Protein AF-A0A975BQU8-F1 (afdb_monomer_lite)

pLDDT: mean 86.15, std 19.25, range [33.94, 98.69]

Sequence (154 aa):
MPKKINKSVTLLGVLLSLIIIDLILIPKTQAQIGINPWQTEEQLLKRSRDSFRRLQKAVRRDGFNSAICALNIWRSNSIDAGVFDQVKYDDFKKHIYKKSVAEILAWFKVCIREKWAKDADFWMRVYSVRSNTINAFDQALYDKMKASIQGIKK

Foldseek 3Di:
DDDPDDVVVVVVVVVVVVVVVVVVPPPPPPPPLPPPPPDDLVNLVVQLVVLVVLLVVCLPPHALVSNVVSLVSNQVSCVSNVNHDPVVSLVSLLSSLVVNLVVLVVVLVVCLVVLVLVVNVVSLVVNQVSCVVNVNDDPVVSVVSVVSSVVSVD

Secondary structure (DSSP, 8-state):
------HHHHHHHHHHHHHHHHHH-S----------TT--HHHHHHHHHHHHHHHHHHHHHS-HHHHHHHHHHHHHHHHHTT---HHHHHHHHHHHHHHHHHHHHHHHHHHHHTT-HHHHHHHHHHHHHHHHTTT---HHHHHHHHHHHHHH--

Organism: NCBI:txid45655

Radius of gyration: 27.13 Å; chains: 1; bounding box: 53×43×88 Å

Structure (mmCIF, N/CA/C/O backbone):
data_AF-A0A975BQU8-F1
#
_entry.id   AF-A0A975BQU8-F1
#
loop_
_atom_site.group_PDB
_atom_site.id
_atom_site.type_symbol
_atom_site.label_atom_id
_atom_site.label_alt_id
_atom_site.label_comp_id
_atom_site.label_asym_id
_atom_site.label_entity_id
_atom_site.label_seq_id
_atom_site.pdbx_PDB_ins_code
_atom_site.Cartn_x
_atom_site.Cartn_y
_atom_site.Cartn_z
_atom_site.occupancy
_atom_site.B_iso_or_equiv
_atom_site.auth_seq_id
_atom_site.auth_comp_id
_atom_site.auth_asym_id
_atom_site.auth_atom_id
_atom_site.pdbx_PDB_model_num
ATOM 1 N N . MET A 1 1 ? -31.945 -29.215 -59.671 1.00 33.94 1 MET A N 1
ATOM 2 C CA . MET A 1 1 ? -31.901 -27.870 -60.292 1.00 33.94 1 MET A CA 1
ATOM 3 C C . MET A 1 1 ? -31.395 -26.855 -59.266 1.00 33.94 1 MET A C 1
ATOM 5 O O . MET A 1 1 ? -31.772 -26.976 -58.106 1.00 33.94 1 MET A O 1
ATOM 9 N N . PRO A 1 2 ? -30.476 -25.950 -59.646 1.00 44.25 2 PRO A N 1
ATOM 10 C CA . PRO A 1 2 ? -29.557 -25.275 -58.725 1.00 44.25 2 PRO A CA 1
ATOM 11 C C . PRO A 1 2 ? -30.196 -24.136 -57.915 1.00 44.25 2 PRO A C 1
ATOM 13 O O . PRO A 1 2 ? -31.007 -23.357 -58.414 1.00 44.25 2 PRO A O 1
ATOM 16 N N . LYS A 1 3 ? -29.781 -24.043 -56.646 1.00 48.84 3 LYS A N 1
ATOM 17 C CA . LYS A 1 3 ? -30.185 -23.033 -55.659 1.00 48.84 3 LYS A CA 1
ATOM 18 C C . LYS A 1 3 ? -29.679 -21.656 -56.117 1.00 48.84 3 LYS A C 1
ATOM 20 O O . LYS A 1 3 ? -28.472 -21.445 -56.209 1.00 48.84 3 LYS A O 1
ATOM 25 N N . LYS A 1 4 ? -30.591 -20.726 -56.420 1.00 49.53 4 LYS A N 1
ATOM 26 C CA . LYS A 1 4 ? -30.275 -19.325 -56.758 1.00 49.53 4 LYS A CA 1
ATOM 27 C C . LYS A 1 4 ? -29.677 -18.647 -55.521 1.00 49.53 4 LYS A C 1
ATOM 29 O O . LYS A 1 4 ? -30.403 -18.228 -54.624 1.00 49.53 4 LYS A O 1
ATOM 34 N N . ILE A 1 5 ? -28.350 -18.588 -55.444 1.00 56.94 5 ILE A N 1
ATOM 35 C CA . ILE A 1 5 ? -27.650 -17.853 -54.387 1.00 56.94 5 ILE A CA 1
ATOM 36 C C . ILE A 1 5 ? -27.821 -16.359 -54.675 1.00 56.94 5 ILE A C 1
ATOM 38 O O . ILE A 1 5 ? -27.506 -15.871 -55.762 1.00 56.94 5 ILE A O 1
ATOM 42 N N . ASN A 1 6 ? -28.400 -15.653 -53.708 1.00 54.81 6 ASN A N 1
ATOM 43 C CA . ASN A 1 6 ? -28.803 -14.261 -53.832 1.00 54.81 6 ASN A CA 1
ATOM 44 C C . ASN A 1 6 ? -27.553 -13.365 -53.794 1.00 54.81 6 ASN A C 1
ATOM 46 O O . ASN A 1 6 ? -26.916 -13.238 -52.748 1.00 54.81 6 ASN A O 1
ATOM 50 N N . LYS A 1 7 ? -27.194 -12.757 -54.934 1.00 55.41 7 LYS A N 1
ATOM 51 C CA . LYS A 1 7 ? -25.953 -11.973 -55.119 1.00 55.41 7 LYS A CA 1
ATOM 52 C C . LYS A 1 7 ? -25.780 -10.846 -54.085 1.00 55.41 7 LYS A C 1
ATOM 54 O O . LYS A 1 7 ? -24.654 -10.491 -53.743 1.00 55.41 7 LYS A O 1
ATOM 59 N N . SER A 1 8 ? -26.885 -10.334 -53.545 1.00 54.47 8 SER A N 1
ATOM 60 C CA . SER A 1 8 ? -26.917 -9.287 -52.517 1.00 54.47 8 SER A CA 1
ATOM 61 C C . SER A 1 8 ? -26.383 -9.756 -51.156 1.00 54.47 8 SER A C 1
ATOM 63 O O . SER A 1 8 ? -25.752 -8.979 -50.449 1.00 54.47 8 SER A O 1
ATOM 65 N N . VAL A 1 9 ? -26.578 -11.034 -50.802 1.00 56.72 9 VAL A N 1
ATOM 66 C CA . VAL A 1 9 ? -26.115 -11.613 -49.523 1.00 56.72 9 VAL A CA 1
ATOM 67 C C . VAL A 1 9 ? -24.607 -11.871 -49.559 1.00 56.72 9 VAL A C 1
ATOM 69 O O . VAL A 1 9 ? -23.912 -11.638 -48.574 1.00 56.72 9 VAL A O 1
ATOM 72 N N . THR A 1 10 ? -24.077 -12.272 -50.717 1.00 56.59 10 THR A N 1
ATOM 73 C CA . THR A 1 10 ? -22.629 -12.406 -50.928 1.00 56.59 10 THR A CA 1
ATOM 74 C C . THR A 1 10 ? -21.915 -11.055 -50.934 1.00 56.59 10 THR A C 1
ATOM 76 O O . THR A 1 10 ? -20.822 -10.960 -50.387 1.00 56.59 10 THR A O 1
ATOM 79 N N . LEU A 1 11 ? -22.531 -9.995 -51.478 1.00 56.41 11 LEU A N 1
ATOM 80 C CA . LEU A 1 11 ? -21.920 -8.660 -51.483 1.00 56.41 11 LEU A CA 1
ATOM 81 C C . LEU A 1 11 ? -21.823 -8.066 -50.068 1.00 56.41 11 LEU A C 1
ATOM 83 O O . LEU A 1 11 ? -20.791 -7.505 -49.711 1.00 56.41 11 LEU A O 1
ATOM 87 N N . LEU A 1 12 ? -22.871 -8.232 -49.249 1.00 55.66 12 LEU A N 1
ATOM 88 C CA . LEU A 1 12 ? -22.899 -7.721 -47.874 1.00 55.66 12 LEU A CA 1
ATOM 89 C C . LEU A 1 12 ? -21.888 -8.443 -46.967 1.00 55.66 12 LEU A C 1
ATOM 91 O O . LEU A 1 12 ? -21.237 -7.808 -46.142 1.00 55.66 12 LEU A O 1
ATOM 95 N N . GLY A 1 13 ? -21.725 -9.760 -47.150 1.00 56.44 13 GLY A N 1
ATOM 96 C CA . GLY A 1 13 ? -20.746 -10.564 -46.412 1.00 56.44 13 GLY A CA 1
ATOM 97 C C . GLY A 1 13 ? -19.295 -10.198 -46.739 1.00 56.44 13 GLY A C 1
ATOM 98 O O . GLY A 1 13 ? -18.465 -10.123 -45.835 1.00 56.44 13 GLY A O 1
ATOM 99 N N . VAL A 1 14 ? -18.996 -9.896 -48.008 1.00 59.88 14 VAL A N 1
ATOM 100 C CA . VAL A 1 14 ? -17.662 -9.429 -48.424 1.00 59.88 14 VAL A CA 1
ATOM 101 C C . VAL A 1 14 ? -17.379 -8.029 -47.872 1.00 59.88 14 VAL A C 1
ATOM 103 O O . VAL A 1 14 ? -16.294 -7.802 -47.336 1.00 59.88 14 VAL A O 1
ATOM 106 N N . LEU A 1 15 ? -18.361 -7.119 -47.902 1.00 57.88 15 LEU A N 1
ATOM 107 C CA . LEU A 1 15 ? -18.201 -5.768 -47.351 1.00 57.88 15 LEU A CA 1
ATOM 108 C C . LEU A 1 15 ? -17.938 -5.788 -45.834 1.00 57.88 15 LEU A C 1
ATOM 110 O O . LEU A 1 15 ? -17.056 -5.081 -45.357 1.00 57.88 15 LEU A O 1
ATOM 114 N N . LEU A 1 16 ? -18.647 -6.641 -45.080 1.00 57.56 16 LEU A N 1
ATOM 115 C CA . LEU A 1 16 ? -18.408 -6.812 -43.641 1.00 57.56 16 LEU A CA 1
ATOM 116 C C . LEU A 1 16 ? -17.027 -7.415 -43.345 1.00 57.56 16 LEU A C 1
ATOM 118 O O . LEU A 1 16 ? -16.387 -7.024 -42.373 1.00 57.56 16 LEU A O 1
ATOM 122 N N . SER A 1 17 ? -16.553 -8.346 -44.180 1.00 55.91 17 SER A N 1
ATOM 123 C CA . SER A 1 17 ? -15.236 -8.969 -43.999 1.00 55.91 17 SER A CA 1
ATOM 124 C C . SER A 1 17 ? -14.072 -8.000 -44.237 1.00 55.91 17 SER A C 1
ATOM 126 O O . SER A 1 17 ? -13.068 -8.080 -43.535 1.00 55.91 17 SER A O 1
ATOM 128 N N . LEU A 1 18 ? -14.226 -7.038 -45.154 1.00 54.66 18 LEU A N 1
ATOM 129 C CA . LEU A 1 18 ? -13.205 -6.023 -45.435 1.00 54.66 18 LEU A CA 1
ATOM 130 C C . LEU A 1 18 ? -13.076 -5.007 -44.289 1.00 54.66 18 LEU A C 1
ATOM 132 O O . LEU A 1 18 ? -11.964 -4.671 -43.896 1.00 54.66 18 LEU A O 1
ATOM 136 N N . ILE A 1 19 ? -14.192 -4.614 -43.664 1.00 56.88 19 ILE A N 1
ATOM 137 C CA . ILE A 1 19 ? -14.190 -3.689 -42.514 1.00 56.88 19 ILE A CA 1
ATOM 138 C C . ILE A 1 19 ? -13.493 -4.307 -41.285 1.00 56.88 19 ILE A C 1
ATOM 140 O O . ILE A 1 19 ? -12.843 -3.601 -40.514 1.00 56.88 19 ILE A O 1
ATOM 144 N N . ILE A 1 20 ? -13.591 -5.628 -41.09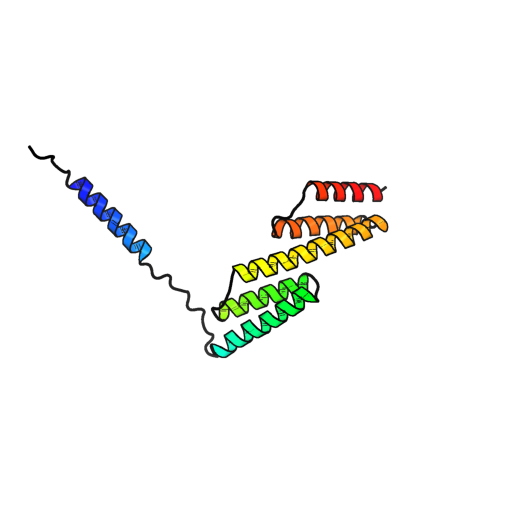3 1.00 55.22 20 ILE A N 1
ATOM 145 C CA . ILE A 1 20 ? -12.928 -6.321 -39.973 1.00 55.22 20 ILE A CA 1
ATOM 146 C C . ILE A 1 20 ? -11.406 -6.383 -40.180 1.00 55.22 20 ILE A C 1
ATOM 148 O O . ILE A 1 20 ? -10.655 -6.291 -39.209 1.00 55.22 20 ILE A O 1
ATOM 152 N N . ILE A 1 21 ? -10.940 -6.505 -41.426 1.00 52.97 21 ILE A N 1
ATOM 153 C CA . ILE A 1 21 ? -9.508 -6.575 -41.748 1.00 52.97 21 ILE A CA 1
ATOM 154 C C . ILE A 1 21 ? -8.826 -5.222 -41.491 1.00 52.97 21 ILE A C 1
ATOM 156 O O . ILE A 1 21 ? -7.750 -5.194 -40.890 1.00 52.97 21 ILE A O 1
ATOM 160 N N . ASP A 1 22 ? -9.485 -4.108 -41.823 1.00 48.88 22 ASP A N 1
ATOM 161 C CA . ASP A 1 22 ? -8.948 -2.762 -41.573 1.00 48.88 22 ASP A CA 1
ATOM 162 C C . ASP A 1 22 ? -8.820 -2.435 -40.075 1.00 48.88 22 ASP A C 1
ATOM 164 O O . ASP A 1 22 ? -7.899 -1.725 -39.675 1.00 48.88 22 ASP A O 1
ATOM 168 N N . LEU A 1 23 ? -9.675 -3.003 -39.213 1.00 52.84 23 LEU A N 1
ATOM 169 C CA . LEU A 1 23 ? -9.585 -2.795 -37.760 1.00 52.84 23 LEU A CA 1
ATOM 170 C C . LEU A 1 23 ? -8.401 -3.541 -37.113 1.00 52.84 23 LEU A C 1
ATOM 172 O O . LEU A 1 23 ? -7.919 -3.134 -36.056 1.00 52.84 23 LEU A O 1
ATOM 176 N N . ILE A 1 24 ? -7.937 -4.633 -37.730 1.00 55.16 24 ILE A N 1
ATOM 177 C CA . ILE A 1 24 ? -6.828 -5.467 -37.230 1.00 55.16 24 ILE A CA 1
ATOM 178 C C . ILE A 1 24 ? -5.473 -4.931 -37.721 1.00 55.16 24 ILE A C 1
ATOM 180 O O . ILE A 1 24 ? -4.452 -5.131 -37.063 1.00 55.16 24 ILE A O 1
ATOM 184 N N . LEU A 1 25 ? -5.468 -4.218 -38.851 1.00 49.09 25 LEU A N 1
ATOM 185 C CA . LEU A 1 25 ? -4.274 -3.664 -39.492 1.00 49.09 25 LEU A CA 1
ATOM 186 C C . LEU A 1 25 ? -3.974 -2.211 -39.128 1.00 49.09 25 LEU A C 1
ATOM 188 O O . LEU A 1 25 ? -2.983 -1.689 -39.633 1.00 49.09 25 LEU A O 1
ATOM 192 N N . ILE A 1 26 ? -4.740 -1.570 -38.232 1.00 50.53 26 ILE A N 1
ATOM 193 C CA . ILE A 1 26 ? -4.270 -0.336 -37.592 1.00 50.53 26 ILE A CA 1
ATOM 194 C C . ILE A 1 26 ? -2.980 -0.724 -36.863 1.00 50.53 26 ILE A C 1
ATOM 196 O O . ILE A 1 26 ? -3.056 -1.460 -35.868 1.00 50.53 26 ILE A O 1
ATOM 200 N N . PRO A 1 27 ? -1.788 -0.287 -37.322 1.00 52.66 27 PRO A N 1
ATOM 201 C CA . PRO A 1 27 ? -0.603 -0.477 -36.519 1.00 52.66 27 PRO A CA 1
ATOM 202 C C . PRO A 1 27 ? -0.938 0.176 -35.188 1.00 52.66 27 PRO A C 1
ATOM 204 O O . PRO A 1 27 ? -1.353 1.335 -35.154 1.00 52.66 27 PRO A O 1
ATOM 207 N N . LYS A 1 28 ? -0.819 -0.570 -34.084 1.00 49.75 28 LYS A N 1
ATOM 208 C CA . LYS A 1 28 ? -0.704 0.071 -32.780 1.00 49.75 28 LYS A CA 1
ATOM 209 C C . LYS A 1 28 ? 0.492 0.985 -32.938 1.00 49.75 28 LYS A C 1
ATOM 211 O O . LYS A 1 28 ? 1.626 0.521 -32.848 1.00 49.75 28 LYS A O 1
ATOM 216 N N . THR A 1 29 ? 0.240 2.253 -33.239 1.00 43.78 29 THR A N 1
ATOM 217 C CA . THR A 1 29 ? 1.216 3.309 -33.124 1.00 43.78 29 THR A CA 1
ATOM 218 C C . THR A 1 29 ? 1.534 3.274 -31.645 1.00 43.78 29 THR A C 1
ATOM 220 O O . THR A 1 29 ? 0.806 3.820 -30.817 1.00 43.78 29 THR A O 1
ATOM 223 N N . GLN A 1 30 ? 2.550 2.488 -31.281 1.00 49.12 30 GLN A N 1
ATOM 224 C CA . GLN A 1 30 ? 3.263 2.686 -30.044 1.00 49.12 30 GLN A CA 1
ATOM 225 C C . GLN A 1 30 ? 3.614 4.154 -30.133 1.00 49.12 30 GLN A C 1
ATOM 227 O O . GLN A 1 30 ? 4.373 4.544 -31.021 1.00 49.12 30 GLN A O 1
ATOM 232 N N . ALA A 1 31 ? 2.930 4.972 -29.331 1.00 43.59 31 ALA A N 1
ATOM 233 C CA . ALA A 1 31 ? 3.328 6.344 -29.135 1.00 43.59 31 ALA A CA 1
ATOM 234 C C . ALA A 1 31 ? 4.834 6.257 -28.919 1.00 43.59 31 ALA A C 1
ATOM 236 O O . ALA A 1 31 ? 5.264 5.598 -27.970 1.00 43.59 31 ALA A O 1
ATOM 237 N N . GLN A 1 32 ? 5.614 6.762 -29.879 1.00 49.38 32 GLN A N 1
ATOM 238 C CA . GLN A 1 32 ? 7.049 6.875 -29.717 1.00 49.38 32 GLN A CA 1
ATOM 239 C C . GLN A 1 32 ? 7.186 7.696 -28.448 1.00 49.38 32 GLN A C 1
ATOM 241 O O . GLN A 1 32 ? 6.858 8.883 -28.439 1.00 49.38 32 GLN A O 1
ATOM 246 N N . ILE A 1 33 ? 7.513 7.019 -27.347 1.00 56.12 33 ILE A N 1
ATOM 247 C CA . ILE A 1 33 ? 7.791 7.654 -26.072 1.00 56.12 33 ILE A CA 1
ATOM 248 C C . ILE A 1 33 ? 8.913 8.605 -26.429 1.00 56.12 33 ILE A C 1
ATOM 250 O O . ILE A 1 33 ? 9.980 8.152 -26.839 1.00 56.12 33 ILE A O 1
ATOM 254 N N . GLY A 1 34 ? 8.597 9.900 -26.439 1.00 51.78 34 GLY A N 1
ATOM 255 C CA . GLY A 1 34 ? 9.501 10.932 -26.903 1.00 51.78 34 GLY A CA 1
ATOM 256 C C . GLY A 1 34 ? 10.780 10.814 -26.102 1.00 51.78 34 GLY A C 1
ATOM 257 O O . GLY A 1 34 ? 10.832 11.238 -24.949 1.00 51.78 34 GLY A O 1
ATOM 258 N N . ILE A 1 35 ? 11.797 10.189 -26.693 1.00 56.28 35 ILE A N 1
ATOM 259 C CA . ILE A 1 35 ? 13.149 10.243 -26.174 1.00 56.28 35 ILE A CA 1
ATOM 260 C C . ILE A 1 35 ? 13.476 11.726 -26.250 1.00 56.28 35 ILE A C 1
ATOM 262 O O . ILE A 1 35 ? 13.645 12.272 -27.341 1.00 56.28 35 ILE A O 1
ATOM 266 N N . ASN A 1 36 ? 13.457 12.409 -25.102 1.00 61.50 36 ASN A N 1
ATOM 267 C CA . ASN A 1 36 ? 13.912 13.789 -25.040 1.00 61.50 36 ASN A CA 1
ATOM 268 C C . ASN A 1 36 ? 15.283 13.825 -25.730 1.00 61.50 36 ASN A C 1
ATOM 270 O O . ASN A 1 36 ? 16.117 12.981 -25.393 1.00 61.50 36 ASN A O 1
ATOM 274 N N . PRO A 1 37 ? 15.546 14.766 -26.653 1.00 62.50 37 PRO A N 1
ATOM 275 C CA . PRO A 1 37 ? 16.703 14.722 -27.559 1.00 62.50 37 PRO A CA 1
ATOM 276 C C . PRO A 1 37 ? 18.082 14.701 -26.865 1.00 62.50 37 PRO A C 1
ATOM 278 O O . PRO A 1 37 ? 19.107 14.569 -27.523 1.00 62.50 37 PRO A O 1
ATOM 281 N N . TRP A 1 38 ? 18.113 14.797 -25.534 1.00 67.56 38 TRP A N 1
ATOM 282 C CA . TRP A 1 38 ? 19.296 14.838 -24.679 1.00 67.56 38 TRP A CA 1
ATOM 283 C C . TRP A 1 38 ? 19.515 13.568 -23.837 1.00 67.56 38 TRP A C 1
ATOM 285 O O . TRP A 1 38 ? 20.440 13.544 -23.026 1.00 67.56 38 TRP A O 1
ATOM 295 N N . GLN A 1 39 ? 18.661 12.540 -23.946 1.00 78.25 39 GLN A N 1
ATOM 296 C CA . GLN A 1 39 ? 18.754 11.327 -23.122 1.00 78.25 39 GLN A CA 1
ATOM 297 C C . GLN A 1 39 ? 19.013 10.081 -23.965 1.00 78.25 39 GLN A C 1
ATOM 299 O O . GLN A 1 39 ? 18.244 9.765 -24.866 1.00 78.25 39 GLN A O 1
ATOM 304 N N . THR A 1 40 ? 20.068 9.335 -23.635 1.00 89.38 40 THR A N 1
ATOM 305 C CA . THR A 1 40 ? 20.359 8.060 -24.307 1.00 89.38 40 THR A CA 1
ATOM 306 C C . THR A 1 40 ? 19.519 6.922 -23.724 1.00 89.38 40 THR A C 1
ATOM 308 O O . THR A 1 40 ? 19.144 6.946 -22.548 1.00 89.38 40 THR A O 1
ATOM 311 N N . GLU A 1 41 ? 19.263 5.882 -24.520 1.00 91.19 41 GLU A N 1
ATOM 312 C CA . GLU A 1 41 ? 18.593 4.654 -24.063 1.00 91.19 41 GLU A CA 1
ATOM 313 C C . GLU A 1 41 ? 19.281 4.057 -22.820 1.00 91.19 41 GLU A C 1
ATOM 315 O O . GLU A 1 41 ? 18.631 3.711 -21.831 1.00 91.19 41 GLU A O 1
ATOM 320 N N . GLU A 1 42 ? 20.618 4.035 -22.808 1.00 92.75 42 GLU A N 1
ATOM 321 C CA . GLU A 1 42 ? 21.408 3.553 -21.672 1.00 92.75 42 GLU A CA 1
ATOM 322 C C . GLU A 1 42 ? 21.123 4.340 -20.381 1.00 92.75 42 GLU A C 1
ATOM 324 O O . GLU A 1 42 ? 20.995 3.756 -19.297 1.00 92.75 42 GLU A O 1
ATOM 329 N N . GLN A 1 43 ? 20.975 5.666 -20.477 1.00 94.00 43 GLN A N 1
ATOM 330 C CA . GLN A 1 43 ? 20.636 6.506 -19.329 1.00 94.00 43 GLN A CA 1
ATOM 331 C C . GLN A 1 43 ? 19.231 6.199 -18.798 1.00 94.00 43 GLN A C 1
ATOM 333 O O . GLN A 1 43 ? 19.041 6.164 -17.578 1.00 94.00 43 GLN A O 1
ATOM 338 N N . LEU A 1 44 ? 18.259 5.949 -19.680 1.00 94.56 44 LEU A N 1
ATOM 339 C CA . LEU A 1 44 ? 16.895 5.570 -19.294 1.00 94.56 44 LEU A CA 1
ATOM 340 C C . LEU A 1 44 ? 16.889 4.210 -18.579 1.00 94.56 44 LEU A C 1
ATOM 342 O O . LEU A 1 44 ? 16.384 4.098 -17.456 1.00 94.56 44 LEU A O 1
ATOM 346 N N . LEU A 1 45 ? 17.568 3.209 -19.145 1.00 96.25 45 LEU A N 1
ATOM 347 C CA . LEU A 1 45 ? 17.737 1.890 -18.525 1.00 96.25 45 LEU A CA 1
ATOM 348 C C . LEU A 1 45 ? 18.451 1.979 -17.169 1.00 96.25 45 LEU A C 1
ATOM 350 O O . LEU A 1 45 ? 18.075 1.304 -16.204 1.00 96.25 45 LEU A O 1
ATOM 354 N N . LYS A 1 46 ? 19.476 2.830 -17.046 1.00 96.75 46 LYS A N 1
ATOM 355 C CA . LYS A 1 46 ? 20.159 3.077 -15.769 1.00 96.75 46 LYS A CA 1
ATOM 356 C C . LYS A 1 46 ? 19.212 3.682 -14.728 1.00 96.75 46 LYS A C 1
ATOM 358 O O . LYS A 1 46 ? 19.178 3.188 -13.601 1.00 96.75 46 LYS A O 1
ATOM 363 N N . ARG A 1 47 ? 18.409 4.692 -15.087 1.00 96.56 47 ARG A N 1
ATOM 364 C CA . ARG A 1 47 ? 17.420 5.310 -14.181 1.00 96.56 47 ARG A CA 1
ATOM 365 C C . ARG A 1 47 ? 16.356 4.313 -13.722 1.00 96.56 47 ARG A C 1
ATOM 367 O O . ARG A 1 47 ? 16.037 4.273 -12.528 1.00 96.56 47 ARG A O 1
ATOM 374 N N . SER A 1 48 ? 15.849 3.471 -14.624 1.00 97.75 48 SER A N 1
ATOM 375 C CA . SER A 1 48 ? 14.917 2.392 -14.269 1.00 97.75 48 SER A CA 1
ATOM 376 C C . SER A 1 48 ? 15.548 1.424 -13.256 1.00 97.75 48 SER A C 1
ATOM 378 O O . SER A 1 48 ? 14.992 1.216 -12.176 1.00 97.75 48 SER A O 1
ATOM 380 N N . ARG A 1 49 ? 16.767 0.926 -13.512 1.00 98.12 49 ARG A N 1
ATOM 381 C CA . ARG A 1 49 ? 17.484 0.026 -12.583 1.00 98.12 49 ARG A CA 1
ATOM 382 C C . ARG A 1 49 ? 17.771 0.665 -11.224 1.00 98.12 49 ARG A C 1
ATOM 384 O O . ARG A 1 49 ? 17.573 0.030 -10.187 1.00 98.12 49 ARG A O 1
ATOM 391 N N . ASP A 1 50 ? 18.220 1.916 -11.202 1.00 98.44 50 ASP A N 1
ATOM 392 C CA . ASP A 1 50 ? 18.544 2.617 -9.957 1.00 98.44 50 ASP A CA 1
ATOM 393 C C . ASP A 1 50 ? 17.286 2.902 -9.124 1.00 98.44 50 ASP A C 1
ATOM 395 O O . ASP A 1 50 ? 17.286 2.693 -7.907 1.00 98.44 50 ASP A O 1
ATOM 399 N N . SER A 1 51 ? 16.185 3.311 -9.761 1.00 98.56 51 SER A N 1
ATOM 400 C CA . SER A 1 51 ? 14.898 3.481 -9.072 1.00 98.56 51 SER A CA 1
ATOM 401 C C . SER A 1 51 ? 14.308 2.156 -8.588 1.00 98.56 51 SER A C 1
ATOM 403 O O . SER A 1 51 ? 13.760 2.117 -7.488 1.00 98.56 51 SER A O 1
ATOM 405 N N . PHE A 1 52 ? 14.516 1.054 -9.313 1.00 98.50 52 PHE A N 1
ATOM 406 C CA . PHE A 1 52 ? 14.124 -0.279 -8.857 1.00 98.50 52 PHE A CA 1
ATOM 407 C C . PHE A 1 52 ? 14.843 -0.688 -7.565 1.00 98.50 52 PHE A C 1
ATOM 409 O O . PHE A 1 52 ? 14.210 -1.133 -6.607 1.00 98.50 52 PHE A O 1
ATOM 416 N N . ARG A 1 53 ? 16.164 -0.472 -7.483 1.00 98.38 53 ARG A N 1
ATOM 417 C CA . ARG A 1 53 ? 16.940 -0.726 -6.253 1.00 98.38 53 ARG A CA 1
ATOM 418 C C . ARG A 1 53 ? 16.426 0.108 -5.078 1.00 98.38 53 ARG A C 1
ATOM 420 O O . ARG A 1 53 ? 16.323 -0.391 -3.956 1.00 98.38 53 ARG A O 1
ATOM 427 N N . ARG A 1 54 ? 16.076 1.375 -5.329 1.00 98.25 54 ARG A N 1
ATOM 428 C CA . ARG A 1 54 ? 15.481 2.265 -4.317 1.00 98.25 54 ARG A CA 1
ATOM 429 C C . ARG A 1 54 ? 14.111 1.766 -3.861 1.00 98.25 54 ARG A C 1
ATOM 431 O O . ARG A 1 54 ? 13.879 1.726 -2.658 1.00 98.25 54 ARG A O 1
ATOM 438 N N . LEU A 1 55 ? 13.257 1.316 -4.782 1.00 98.62 55 LEU A N 1
ATOM 439 C CA . LEU A 1 55 ? 11.975 0.683 -4.463 1.00 98.62 55 LEU A CA 1
ATOM 440 C C . LEU A 1 55 ? 12.169 -0.542 -3.563 1.00 98.62 55 LEU A C 1
ATOM 442 O O . LEU A 1 55 ? 11.547 -0.629 -2.508 1.00 98.62 55 LEU A O 1
ATOM 446 N N . GLN A 1 56 ? 13.074 -1.456 -3.923 1.00 97.94 56 GLN A N 1
ATOM 447 C CA . GLN A 1 56 ? 13.350 -2.645 -3.112 1.00 97.94 56 GLN A CA 1
ATOM 448 C C . GLN A 1 56 ? 13.801 -2.286 -1.691 1.00 97.94 56 GLN A C 1
ATOM 450 O O . GLN A 1 56 ? 13.367 -2.919 -0.726 1.00 97.94 56 GLN A O 1
ATOM 455 N N . LYS A 1 57 ? 14.651 -1.263 -1.542 1.00 97.50 57 LYS A N 1
ATOM 456 C CA . LYS A 1 57 ? 15.065 -0.756 -0.228 1.00 97.50 57 LYS A CA 1
ATOM 457 C C . LYS A 1 57 ? 13.881 -0.166 0.544 1.00 97.50 57 LYS A C 1
ATOM 459 O O . LYS A 1 57 ? 13.694 -0.538 1.701 1.00 97.50 57 LYS A O 1
AT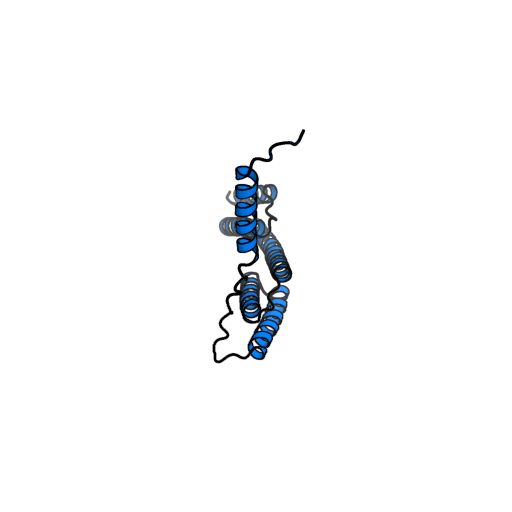OM 464 N N . ALA A 1 58 ? 13.088 0.696 -0.092 1.00 97.38 58 ALA A N 1
ATOM 465 C CA . ALA A 1 58 ? 11.966 1.387 0.539 1.00 97.38 58 ALA A CA 1
ATOM 466 C C . ALA A 1 58 ? 10.879 0.412 1.008 1.00 97.38 58 ALA A C 1
ATOM 468 O O . ALA A 1 58 ? 10.407 0.502 2.135 1.00 97.38 58 ALA A O 1
ATOM 469 N N . VAL A 1 59 ? 10.551 -0.593 0.195 1.00 96.75 59 VAL A N 1
ATOM 470 C CA . VAL A 1 59 ? 9.600 -1.655 0.558 1.00 96.75 59 VAL A CA 1
ATOM 471 C C . VAL A 1 59 ? 10.050 -2.398 1.822 1.00 96.75 59 VAL A C 1
ATOM 473 O O . VAL A 1 59 ? 9.245 -2.656 2.722 1.00 96.75 59 VAL A O 1
ATOM 476 N N . ARG A 1 60 ? 11.350 -2.704 1.924 1.00 95.12 60 ARG A N 1
ATOM 477 C CA . ARG A 1 60 ? 11.916 -3.421 3.074 1.00 95.12 60 ARG A CA 1
ATOM 478 C C . ARG A 1 60 ? 11.984 -2.554 4.329 1.00 95.12 60 ARG A C 1
ATOM 480 O O . ARG A 1 60 ? 11.610 -3.025 5.398 1.00 95.12 60 ARG A O 1
ATOM 487 N N . ARG A 1 61 ? 12.487 -1.322 4.220 1.00 94.00 61 ARG A N 1
ATOM 488 C CA . ARG A 1 61 ? 12.916 -0.527 5.385 1.00 94.00 61 ARG A CA 1
ATOM 489 C C . ARG A 1 61 ? 12.016 0.649 5.730 1.00 94.00 61 ARG A C 1
ATOM 491 O O . ARG A 1 61 ? 11.968 1.023 6.895 1.00 94.00 61 ARG A O 1
ATOM 498 N N . ASP A 1 62 ? 11.299 1.199 4.761 1.00 93.44 62 ASP A N 1
ATOM 499 C CA . ASP A 1 62 ? 10.591 2.459 4.949 1.00 93.44 62 ASP A CA 1
ATOM 500 C C . ASP A 1 62 ? 9.095 2.223 5.222 1.00 93.44 62 ASP A C 1
ATOM 502 O O . ASP A 1 62 ? 8.570 1.106 5.095 1.00 93.44 62 ASP A O 1
ATOM 506 N N . GLY A 1 63 ? 8.407 3.298 5.613 1.00 92.00 63 GLY A N 1
ATOM 507 C CA . GLY A 1 63 ? 6.956 3.325 5.776 1.00 92.00 63 GLY A CA 1
ATOM 508 C C . GLY A 1 63 ? 6.204 3.459 4.447 1.00 92.00 63 GLY A C 1
ATOM 509 O O . GLY A 1 63 ? 6.785 3.705 3.387 1.00 92.00 63 GLY A O 1
ATOM 510 N N . PHE A 1 64 ? 4.876 3.343 4.520 1.00 96.31 64 PHE A N 1
ATOM 511 C CA . PHE A 1 64 ? 3.979 3.322 3.357 1.00 96.31 64 PHE A CA 1
ATOM 512 C C . PHE A 1 64 ? 4.227 4.446 2.334 1.00 96.31 64 PHE A C 1
ATOM 514 O O . PHE A 1 64 ? 4.372 4.162 1.146 1.00 96.31 64 PHE A O 1
ATOM 521 N N . ASN A 1 65 ? 4.308 5.709 2.773 1.00 96.25 65 ASN A N 1
ATOM 522 C CA . ASN A 1 65 ? 4.419 6.857 1.861 1.00 96.25 65 ASN A CA 1
ATOM 523 C C . ASN A 1 65 ? 5.708 6.814 1.028 1.00 96.25 65 ASN A C 1
ATOM 525 O O . ASN A 1 65 ? 5.663 6.990 -0.190 1.00 96.25 65 ASN A O 1
ATOM 529 N N . SER A 1 66 ? 6.844 6.525 1.666 1.00 97.50 66 SER A N 1
ATOM 530 C CA . SER A 1 66 ? 8.135 6.408 0.981 1.00 97.50 66 SER A CA 1
ATOM 531 C C . SER A 1 66 ? 8.132 5.256 -0.022 1.00 97.50 66 SER A C 1
ATOM 533 O O . SER A 1 66 ? 8.598 5.419 -1.149 1.00 97.50 66 SER A O 1
ATOM 535 N N . ALA A 1 67 ? 7.551 4.110 0.348 1.00 98.19 67 ALA A N 1
ATOM 536 C CA . ALA A 1 67 ? 7.472 2.950 -0.532 1.00 98.19 67 ALA A CA 1
ATOM 537 C C . ALA A 1 67 ? 6.564 3.191 -1.754 1.00 98.19 67 ALA A C 1
ATOM 539 O O . ALA A 1 67 ? 6.949 2.844 -2.869 1.00 98.19 67 ALA A O 1
ATOM 540 N N . ILE A 1 68 ? 5.400 3.832 -1.581 1.00 97.75 68 ILE A N 1
ATOM 541 C CA . ILE A 1 68 ? 4.509 4.196 -2.699 1.00 97.75 68 ILE A CA 1
ATOM 542 C C . ILE A 1 68 ? 5.158 5.231 -3.620 1.00 97.75 68 ILE A C 1
ATOM 544 O O . ILE A 1 68 ? 5.077 5.100 -4.841 1.00 97.75 68 ILE A O 1
ATOM 548 N N . CYS A 1 69 ? 5.838 6.231 -3.058 1.00 98.38 69 CYS A N 1
ATOM 549 C CA . CYS A 1 69 ? 6.578 7.209 -3.850 1.00 98.38 69 CYS A CA 1
ATOM 550 C C . CYS A 1 69 ? 7.660 6.523 -4.700 1.00 98.38 69 CYS A C 1
ATOM 552 O O . CYS A 1 69 ? 7.703 6.700 -5.918 1.00 98.38 69 CYS A O 1
ATOM 554 N N . ALA A 1 70 ? 8.468 5.653 -4.086 1.00 98.62 70 ALA A N 1
ATOM 555 C CA . ALA A 1 70 ? 9.489 4.888 -4.795 1.00 98.62 70 ALA A CA 1
ATOM 556 C C . ALA A 1 70 ? 8.894 3.973 -5.883 1.00 98.62 70 ALA A C 1
ATOM 558 O O . ALA A 1 70 ? 9.479 3.850 -6.960 1.00 98.62 70 ALA A O 1
ATOM 559 N N . LEU A 1 71 ? 7.721 3.376 -5.634 1.00 98.69 71 LEU A N 1
ATOM 560 C CA . LEU A 1 71 ? 7.007 2.545 -6.606 1.00 98.69 71 LEU A CA 1
ATOM 561 C C . LEU A 1 71 ? 6.578 3.359 -7.832 1.00 98.69 71 LEU A C 1
ATOM 563 O O . LEU A 1 71 ? 6.781 2.920 -8.963 1.00 98.69 71 LEU A O 1
ATOM 567 N N . ASN A 1 72 ? 6.029 4.554 -7.615 1.00 98.44 72 ASN A N 1
ATOM 568 C CA . ASN A 1 72 ? 5.587 5.436 -8.695 1.00 98.44 72 ASN A CA 1
ATOM 569 C C . ASN A 1 72 ? 6.767 5.980 -9.513 1.00 98.44 72 ASN A C 1
ATOM 571 O O . ASN A 1 72 ? 6.690 6.012 -10.740 1.00 98.44 72 ASN A O 1
ATOM 575 N N . ILE A 1 73 ? 7.878 6.329 -8.856 1.00 98.56 73 ILE A N 1
ATOM 576 C CA . ILE A 1 73 ? 9.116 6.745 -9.532 1.00 98.56 73 ILE A CA 1
ATOM 577 C C . ILE A 1 73 ? 9.657 5.608 -10.406 1.00 98.56 73 ILE A C 1
ATOM 579 O O . ILE A 1 73 ? 10.000 5.829 -11.566 1.00 98.56 73 ILE A O 1
ATOM 583 N N . TRP A 1 74 ? 9.720 4.384 -9.872 1.00 98.69 74 TRP A N 1
ATOM 584 C CA . TRP A 1 74 ? 10.168 3.230 -10.649 1.00 98.69 74 TRP A CA 1
ATOM 585 C C . TRP A 1 74 ? 9.240 2.930 -11.833 1.00 98.69 74 TRP A C 1
ATOM 587 O O . TRP A 1 74 ? 9.739 2.675 -12.929 1.00 98.69 74 TRP A O 1
ATOM 597 N N . ARG A 1 75 ? 7.913 3.013 -11.650 1.00 98.56 75 ARG A N 1
ATOM 598 C CA . ARG A 1 75 ? 6.939 2.871 -12.745 1.00 98.56 75 ARG A CA 1
ATOM 599 C C . ARG A 1 75 ? 7.212 3.879 -13.857 1.00 98.56 75 ARG A C 1
ATOM 601 O O . ARG A 1 75 ? 7.344 3.460 -14.999 1.00 98.56 75 ARG A O 1
ATOM 608 N N . SER A 1 76 ? 7.345 5.163 -13.521 1.00 98.00 76 SER A N 1
ATOM 609 C CA . SER A 1 76 ? 7.628 6.218 -14.504 1.00 98.00 76 SER A CA 1
ATOM 610 C C . SER A 1 76 ? 8.912 5.925 -15.278 1.00 98.00 76 SER A C 1
ATOM 612 O O . SER A 1 76 ? 8.873 5.770 -16.491 1.00 98.00 76 SER A O 1
ATOM 614 N N . ASN A 1 77 ? 10.029 5.716 -14.573 1.00 97.50 77 ASN A N 1
ATOM 615 C CA . ASN A 1 77 ? 11.321 5.471 -15.221 1.00 97.50 77 ASN A CA 1
ATOM 616 C C . ASN A 1 77 ? 11.339 4.189 -16.067 1.00 97.50 77 ASN A C 1
ATOM 618 O O . ASN A 1 77 ? 12.098 4.094 -17.025 1.00 97.50 77 ASN A O 1
ATOM 622 N N . SER A 1 78 ? 10.563 3.171 -15.689 1.00 97.81 78 SER A N 1
ATOM 623 C CA . SER A 1 78 ? 10.496 1.913 -16.440 1.00 97.81 78 SER A CA 1
ATOM 624 C C . SER A 1 78 ? 9.614 2.026 -17.675 1.00 97.81 78 SER A C 1
ATOM 626 O O . SER A 1 78 ? 9.898 1.356 -18.661 1.00 97.81 78 SER A O 1
ATOM 628 N N . ILE A 1 79 ? 8.579 2.873 -17.637 1.00 97.06 79 ILE A N 1
ATOM 629 C CA . ILE A 1 79 ? 7.793 3.229 -18.823 1.00 97.06 79 ILE A CA 1
ATOM 630 C C . ILE A 1 79 ? 8.684 4.004 -19.794 1.00 97.06 79 ILE A C 1
ATOM 632 O O . ILE A 1 79 ? 8.788 3.598 -20.946 1.00 97.06 79 ILE A O 1
ATOM 636 N N . ASP A 1 80 ? 9.396 5.028 -19.313 1.00 94.69 80 ASP A N 1
ATOM 637 C CA . ASP A 1 80 ? 10.301 5.837 -20.142 1.00 94.69 80 ASP A CA 1
ATOM 638 C C . ASP A 1 80 ? 11.389 4.983 -20.809 1.00 94.69 80 ASP A C 1
ATOM 640 O O . ASP A 1 80 ? 11.768 5.222 -21.949 1.00 94.69 80 ASP A O 1
ATOM 644 N N . ALA A 1 81 ? 11.876 3.959 -20.105 1.00 95.12 81 ALA A N 1
ATOM 645 C CA . ALA A 1 81 ? 12.882 3.028 -20.606 1.00 95.12 81 ALA A CA 1
ATOM 646 C C . ALA A 1 81 ? 12.311 1.849 -21.421 1.00 95.12 81 ALA A C 1
ATOM 648 O O . ALA A 1 81 ? 13.080 0.983 -21.827 1.00 95.12 81 ALA A O 1
ATOM 649 N N . GLY A 1 82 ? 10.990 1.754 -21.617 1.00 95.50 82 GLY A N 1
ATOM 650 C CA . GLY A 1 82 ? 10.358 0.668 -22.380 1.00 95.50 82 GLY A CA 1
ATOM 651 C C . GLY A 1 82 ? 10.402 -0.720 -21.720 1.00 95.50 82 GLY A C 1
ATOM 652 O O . GLY A 1 82 ? 10.152 -1.721 -22.383 1.00 95.50 82 GLY A O 1
ATOM 653 N N . VAL A 1 83 ? 10.699 -0.804 -20.418 1.00 97.06 83 VAL A N 1
ATOM 654 C CA . VAL A 1 83 ? 10.896 -2.065 -19.664 1.00 97.06 83 VAL A CA 1
ATOM 655 C C . VAL A 1 83 ? 9.886 -2.252 -18.525 1.00 97.06 83 VAL A C 1
ATOM 657 O O . VAL A 1 83 ? 10.130 -2.993 -17.570 1.00 97.06 83 VAL A O 1
ATOM 660 N N . PHE A 1 84 ? 8.764 -1.534 -18.568 1.00 98.00 84 PHE A N 1
ATOM 661 C CA . PHE A 1 84 ? 7.748 -1.609 -17.525 1.00 98.00 84 PHE A CA 1
ATOM 662 C C . PHE A 1 84 ? 7.047 -2.974 -17.495 1.00 98.00 84 PHE A C 1
ATOM 664 O O . PHE A 1 84 ? 6.560 -3.468 -18.508 1.00 98.00 84 PHE A O 1
ATOM 671 N N . ASP A 1 85 ? 6.955 -3.544 -16.295 1.00 97.81 85 ASP A N 1
ATOM 672 C CA . ASP A 1 85 ? 6.324 -4.832 -16.016 1.00 97.81 85 ASP A CA 1
ATOM 673 C C . ASP A 1 85 ? 5.147 -4.613 -15.055 1.00 97.81 85 ASP A C 1
ATOM 675 O O . ASP A 1 85 ? 5.332 -4.307 -13.870 1.00 97.81 85 ASP A O 1
ATOM 679 N N . GLN A 1 86 ? 3.930 -4.749 -15.590 1.00 97.88 86 GLN A N 1
ATOM 680 C CA . GLN A 1 86 ? 2.686 -4.525 -14.855 1.00 97.88 86 GLN A CA 1
ATOM 681 C C . GLN A 1 86 ? 2.502 -5.534 -13.713 1.00 97.88 86 GLN A C 1
ATOM 683 O O . GLN A 1 86 ? 2.101 -5.138 -12.620 1.00 97.88 86 GLN A O 1
ATOM 688 N N . VAL A 1 87 ? 2.854 -6.807 -13.922 1.00 98.06 87 VAL A N 1
ATOM 689 C CA . VAL A 1 87 ? 2.704 -7.859 -12.902 1.00 98.06 87 VAL A CA 1
ATOM 690 C C . VAL A 1 87 ? 3.599 -7.547 -11.710 1.00 98.06 87 VAL A C 1
ATOM 692 O O . VAL A 1 87 ? 3.145 -7.517 -10.566 1.00 98.06 87 VAL A O 1
ATOM 695 N N . LYS A 1 88 ? 4.861 -7.201 -11.978 1.00 98.00 88 LYS A N 1
ATOM 696 C CA . LYS A 1 88 ? 5.808 -6.809 -10.931 1.00 98.00 88 LYS A CA 1
ATOM 697 C C . LYS A 1 88 ? 5.357 -5.552 -10.187 1.00 98.00 88 LYS A C 1
ATOM 699 O O . LYS A 1 88 ? 5.511 -5.475 -8.968 1.00 98.00 88 LYS A O 1
ATOM 704 N N . TYR A 1 89 ? 4.798 -4.568 -10.893 1.00 98.38 89 TYR A N 1
ATOM 705 C CA . TYR A 1 89 ? 4.223 -3.379 -10.262 1.00 98.38 89 TYR A CA 1
ATOM 706 C C . TYR A 1 89 ? 3.083 -3.729 -9.305 1.00 98.38 89 TYR A C 1
ATOM 708 O O . TYR A 1 89 ? 3.085 -3.263 -8.160 1.00 98.38 89 TYR A O 1
ATOM 716 N N . ASP A 1 90 ? 2.150 -4.570 -9.744 1.00 97.88 90 ASP A N 1
ATOM 717 C CA . ASP A 1 90 ? 1.004 -4.976 -8.936 1.00 97.88 90 ASP A CA 1
ATOM 718 C C . ASP A 1 90 ? 1.428 -5.801 -7.715 1.00 97.88 90 ASP A C 1
ATOM 720 O O . ASP A 1 90 ? 0.888 -5.597 -6.623 1.00 97.88 90 ASP A O 1
ATOM 724 N N . ASP A 1 91 ? 2.463 -6.634 -7.838 1.00 98.00 91 ASP A N 1
ATOM 725 C CA . ASP A 1 91 ? 3.042 -7.375 -6.714 1.00 98.00 91 ASP A CA 1
ATOM 726 C C . ASP A 1 91 ? 3.662 -6.450 -5.660 1.00 98.00 91 ASP A C 1
ATOM 728 O O . ASP A 1 91 ? 3.366 -6.576 -4.464 1.00 98.00 91 ASP A O 1
ATOM 732 N N . PHE A 1 92 ? 4.480 -5.474 -6.077 1.00 98.31 92 PHE A N 1
ATOM 733 C CA . PHE A 1 92 ? 5.036 -4.488 -5.147 1.00 98.31 92 PHE A CA 1
ATOM 734 C C . PHE A 1 92 ? 3.939 -3.657 -4.492 1.00 98.31 92 PHE A C 1
ATOM 736 O O . PHE A 1 92 ? 3.960 -3.472 -3.273 1.00 98.31 92 PHE A O 1
ATOM 743 N N . LYS A 1 93 ? 2.956 -3.195 -5.272 1.00 98.25 93 LYS A N 1
ATOM 744 C CA . LYS A 1 93 ? 1.798 -2.464 -4.754 1.00 98.25 93 LYS A CA 1
ATOM 745 C C . LYS A 1 93 ? 1.089 -3.300 -3.692 1.00 98.25 93 LYS A C 1
ATOM 747 O O . LYS A 1 93 ? 0.944 -2.853 -2.555 1.00 98.25 93 LYS A O 1
ATOM 752 N N . LYS A 1 94 ? 0.728 -4.544 -4.006 1.00 97.75 94 LYS A N 1
ATOM 753 C CA . LYS A 1 94 ? 0.059 -5.454 -3.071 1.00 97.75 94 LYS A CA 1
ATOM 754 C C . LYS A 1 94 ? 0.869 -5.653 -1.792 1.00 97.75 94 LYS A C 1
ATOM 756 O O . LYS A 1 94 ? 0.301 -5.596 -0.702 1.00 97.75 94 LYS A O 1
ATOM 761 N N . HIS A 1 95 ? 2.182 -5.843 -1.899 1.00 97.56 95 HIS A N 1
ATOM 762 C CA . HIS A 1 95 ? 3.056 -6.009 -0.740 1.00 97.56 95 HIS A CA 1
ATOM 763 C C . HIS A 1 95 ? 3.099 -4.755 0.152 1.00 97.56 95 HIS A C 1
ATOM 765 O O . HIS A 1 95 ? 2.927 -4.863 1.367 1.00 97.56 95 HIS A O 1
ATOM 771 N N . ILE A 1 96 ? 3.262 -3.564 -0.436 1.00 98.44 96 ILE A N 1
ATOM 772 C CA . ILE A 1 96 ? 3.300 -2.288 0.300 1.00 98.44 96 ILE A CA 1
ATOM 773 C C . ILE A 1 96 ? 1.992 -2.058 1.063 1.00 98.44 96 ILE A C 1
ATOM 775 O O . ILE A 1 96 ? 2.004 -1.726 2.250 1.00 98.44 96 ILE A O 1
ATOM 779 N N . TYR A 1 97 ? 0.855 -2.269 0.401 1.00 98.25 97 TYR A N 1
ATOM 780 C CA . TYR A 1 97 ? -0.455 -2.093 1.022 1.00 98.25 97 TYR A CA 1
ATOM 781 C C . TYR A 1 97 ? -0.720 -3.132 2.118 1.00 98.25 97 TYR A C 1
ATOM 783 O O . TYR A 1 97 ? -1.218 -2.759 3.177 1.00 98.25 97 TYR A O 1
ATOM 791 N N . LYS A 1 98 ? -0.321 -4.400 1.935 1.00 97.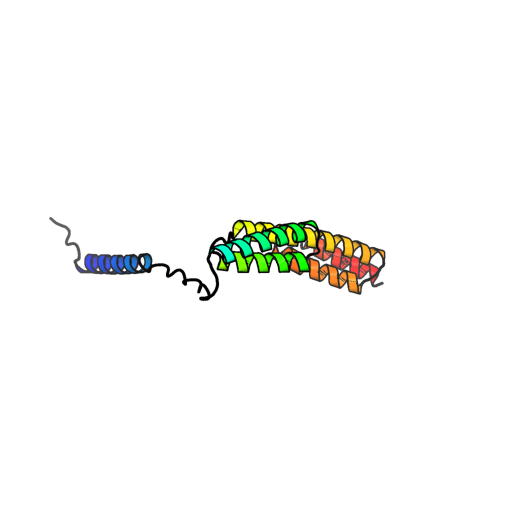44 98 LYS A N 1
ATOM 792 C CA . LYS A 1 98 ? -0.415 -5.428 2.989 1.00 97.44 98 LYS A CA 1
ATOM 793 C C . LYS A 1 98 ? 0.381 -5.054 4.240 1.00 97.44 98 LYS A C 1
ATOM 795 O O . LYS A 1 98 ? -0.168 -5.109 5.339 1.00 97.44 98 LYS A O 1
ATOM 800 N N . LYS A 1 99 ? 1.644 -4.640 4.078 1.00 97.25 99 LYS A N 1
ATOM 801 C CA . LYS A 1 99 ? 2.485 -4.161 5.191 1.00 97.25 99 LYS A CA 1
ATOM 802 C C . LYS A 1 99 ? 1.803 -3.002 5.917 1.00 97.25 99 LYS A C 1
ATOM 804 O O . LYS A 1 99 ? 1.686 -3.008 7.137 1.00 97.25 99 LYS A O 1
ATOM 809 N N . SER A 1 100 ? 1.269 -2.054 5.153 1.00 97.56 100 SER A N 1
ATOM 810 C CA . SER A 1 100 ? 0.594 -0.892 5.713 1.00 97.56 100 SER A CA 1
ATOM 811 C C . SER A 1 100 ? -0.695 -1.223 6.464 1.00 97.56 100 SER A C 1
ATOM 813 O O . SER A 1 100 ? -0.945 -0.650 7.519 1.00 97.56 100 SER A O 1
ATOM 815 N N . VAL A 1 101 ? -1.504 -2.158 5.960 1.00 98.25 101 VAL A N 1
ATOM 816 C CA . VAL A 1 101 ? -2.694 -2.656 6.667 1.00 98.25 101 VAL A CA 1
ATOM 817 C C . VAL A 1 101 ? -2.300 -3.268 8.012 1.00 98.25 101 VAL A C 1
ATOM 819 O O . VAL A 1 101 ? -2.930 -2.959 9.020 1.00 98.25 101 VAL A O 1
ATOM 822 N N . ALA A 1 102 ? -1.229 -4.065 8.060 1.00 97.56 102 ALA A N 1
ATOM 823 C CA . ALA A 1 102 ? -0.739 -4.633 9.315 1.00 97.56 102 ALA A CA 1
ATOM 824 C C . ALA A 1 102 ? -0.304 -3.548 10.321 1.00 97.56 102 ALA A C 1
ATOM 826 O O . ALA A 1 102 ? -0.685 -3.607 11.491 1.00 97.56 102 ALA A O 1
ATOM 827 N N . GLU A 1 103 ? 0.428 -2.527 9.865 1.00 97.38 103 GLU A N 1
ATOM 828 C CA . GLU A 1 103 ? 0.834 -1.379 10.692 1.00 97.38 103 GLU A CA 1
ATOM 829 C C . GLU A 1 103 ? -0.375 -0.601 11.237 1.00 97.38 103 GLU A C 1
ATOM 831 O O . GLU A 1 103 ? -0.409 -0.259 12.418 1.00 97.38 103 GLU A O 1
ATOM 836 N N . ILE A 1 104 ? -1.394 -0.359 10.406 1.00 98.19 104 ILE A N 1
ATOM 837 C C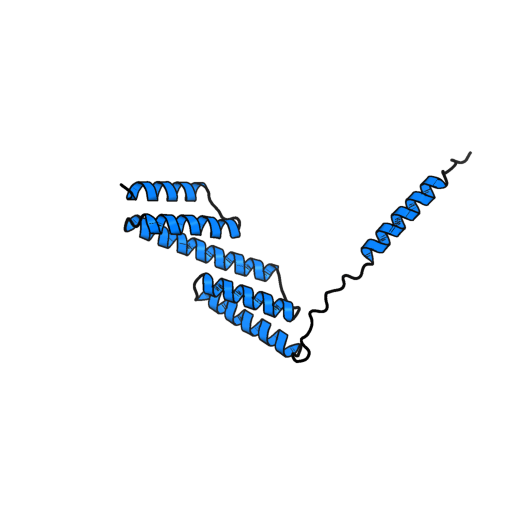A . ILE A 1 104 ? -2.626 0.329 10.820 1.00 98.19 104 ILE A CA 1
ATOM 838 C C . ILE A 1 104 ? -3.338 -0.441 11.927 1.00 98.19 104 ILE A C 1
ATOM 840 O O . ILE A 1 104 ? -3.761 0.155 12.914 1.00 98.19 104 ILE A O 1
ATOM 844 N N . LEU A 1 105 ? -3.470 -1.761 11.783 1.00 98.38 105 LEU A N 1
ATOM 845 C CA . LEU A 1 105 ? -4.121 -2.590 12.797 1.00 98.38 105 LEU A CA 1
ATOM 846 C C . LEU A 1 105 ? -3.333 -2.598 14.115 1.00 98.38 105 LEU A C 1
ATOM 848 O O . LEU A 1 105 ? -3.939 -2.646 15.185 1.00 98.38 105 LEU A O 1
ATOM 852 N N . ALA A 1 106 ? -2.001 -2.521 14.061 1.00 98.31 106 ALA A N 1
ATOM 853 C CA . ALA A 1 106 ? -1.172 -2.377 15.255 1.00 98.31 106 ALA A CA 1
ATOM 854 C C . ALA A 1 106 ? -1.407 -1.022 15.945 1.00 98.31 106 ALA A C 1
ATOM 856 O O . ALA A 1 106 ? -1.680 -0.991 17.146 1.00 98.31 106 ALA A O 1
ATOM 857 N N . TRP A 1 107 ? -1.388 0.080 15.191 1.00 98.31 107 TRP A N 1
ATOM 858 C CA . TRP A 1 107 ? -1.667 1.415 15.727 1.00 98.31 107 TRP A CA 1
ATOM 859 C C . TRP A 1 107 ? -3.085 1.552 16.271 1.00 98.31 107 TRP A C 1
ATOM 861 O O . TRP A 1 107 ? -3.276 2.107 17.349 1.00 98.31 107 TRP A O 1
ATOM 871 N N . PHE A 1 108 ? -4.072 0.970 15.594 1.00 98.56 108 PHE A N 1
ATOM 872 C CA . PHE A 1 108 ? -5.445 0.935 16.078 1.00 98.56 108 PHE A CA 1
ATOM 873 C C . PHE A 1 108 ? -5.541 0.288 17.467 1.00 98.56 108 PHE A C 1
ATOM 875 O O . PHE A 1 108 ? -6.167 0.848 18.364 1.00 98.56 108 PHE A O 1
ATOM 882 N N . LYS A 1 109 ? -4.873 -0.856 17.682 1.00 98.44 109 LYS A N 1
ATOM 883 C CA . LYS A 1 109 ? -4.837 -1.526 18.995 1.00 98.44 109 LYS A CA 1
ATOM 884 C C . LYS A 1 109 ? -4.219 -0.643 20.080 1.00 98.44 109 LYS A C 1
ATOM 886 O O . LYS A 1 109 ? -4.722 -0.640 21.201 1.00 98.44 109 LYS A O 1
ATOM 891 N N . VAL A 1 110 ? -3.163 0.107 19.752 1.00 98.44 110 VAL A N 1
ATOM 892 C CA . VAL A 1 110 ? -2.566 1.093 20.668 1.00 98.44 110 VAL A CA 1
ATOM 893 C C . VAL A 1 110 ? -3.595 2.163 21.024 1.00 98.44 110 VAL A C 1
ATOM 895 O O . VAL A 1 110 ? -3.866 2.358 22.202 1.00 98.44 110 VAL A O 1
ATOM 898 N N . CYS A 1 111 ? -4.247 2.782 20.038 1.00 98.31 111 CYS A N 1
ATOM 899 C CA . CYS A 1 111 ? -5.256 3.812 20.291 1.00 98.31 111 CYS A CA 1
ATOM 900 C C . CYS A 1 111 ? -6.426 3.303 21.146 1.00 98.31 111 CYS A C 1
ATOM 902 O O . CYS A 1 111 ? -6.914 4.039 21.997 1.00 98.31 111 CYS A O 1
ATOM 904 N N . ILE A 1 112 ? -6.865 2.051 20.963 1.00 98.38 112 ILE A N 1
ATOM 905 C CA . ILE A 1 112 ? -7.895 1.450 21.824 1.00 98.38 112 ILE A CA 1
ATOM 906 C C . ILE A 1 112 ? -7.399 1.300 23.266 1.00 98.38 112 ILE A C 1
ATOM 908 O O . ILE A 1 112 ? -8.114 1.682 24.191 1.00 98.38 112 ILE A O 1
ATOM 912 N N . ARG A 1 113 ? -6.180 0.786 23.466 1.00 98.12 113 ARG A N 1
ATOM 913 C CA . ARG A 1 113 ? -5.593 0.603 24.802 1.00 98.12 113 ARG A CA 1
ATOM 914 C C . ARG A 1 113 ? -5.422 1.929 25.545 1.00 98.12 113 ARG A C 1
ATOM 916 O O . ARG A 1 113 ? -5.794 2.016 26.708 1.00 98.12 113 ARG A O 1
ATOM 923 N N . GLU A 1 114 ? -4.918 2.952 24.860 1.00 98.00 114 GLU A N 1
ATOM 924 C CA . GLU A 1 114 ? -4.682 4.284 25.436 1.00 98.00 114 GLU A CA 1
ATOM 925 C C . GLU A 1 114 ? -5.944 5.171 25.453 1.00 98.00 114 GLU A C 1
ATOM 927 O O . GLU A 1 114 ? -5.892 6.331 25.858 1.00 98.00 114 GLU A O 1
ATOM 932 N N . LYS A 1 115 ? -7.094 4.643 25.008 1.00 97.69 115 LYS A N 1
ATOM 933 C CA . LYS A 1 115 ? -8.380 5.357 24.902 1.00 97.69 115 LYS A CA 1
ATOM 934 C C . LYS A 1 115 ? -8.344 6.611 24.006 1.00 97.69 115 LYS A C 1
ATOM 936 O O . LYS A 1 115 ? -9.112 7.553 24.191 1.00 97.69 115 LYS A O 1
ATOM 941 N N . TRP A 1 116 ? -7.507 6.619 22.971 1.00 98.06 116 TRP A N 1
ATOM 942 C CA . TRP A 1 116 ? -7.415 7.703 21.984 1.00 98.06 116 TRP A CA 1
ATOM 943 C C . TRP A 1 116 ? -8.470 7.549 20.884 1.00 98.06 116 TRP A C 1
ATOM 945 O O . TRP A 1 116 ? -8.185 7.141 19.756 1.00 98.06 116 TRP A O 1
ATOM 955 N N . ALA A 1 117 ? -9.724 7.873 21.206 1.00 97.62 117 ALA A N 1
ATOM 956 C CA . ALA A 1 117 ? -10.859 7.625 20.315 1.00 97.62 117 ALA A CA 1
ATOM 957 C C . ALA A 1 117 ? -10.751 8.317 18.941 1.00 97.62 117 ALA A C 1
ATOM 959 O O . ALA A 1 117 ? -11.159 7.735 17.935 1.00 97.62 117 ALA A O 1
ATOM 960 N N . LYS A 1 118 ? -10.203 9.541 18.880 1.00 97.25 118 LYS A N 1
ATOM 961 C CA . LYS A 1 118 ? -10.029 10.286 17.617 1.00 97.25 118 LYS A CA 1
ATOM 962 C C . LYS A 1 118 ? -9.000 9.622 16.697 1.00 97.25 118 LYS A C 1
ATOM 964 O O . LYS A 1 118 ? -9.254 9.481 15.502 1.00 97.25 118 LYS A O 1
ATOM 969 N N . ASP A 1 119 ? -7.883 9.162 17.253 1.00 98.25 119 ASP A N 1
ATOM 970 C CA . ASP A 1 119 ? -6.830 8.499 16.480 1.00 98.25 119 ASP A CA 1
ATOM 971 C C . ASP A 1 119 ? -7.246 7.090 16.053 1.00 98.25 119 ASP A C 1
ATOM 973 O O . ASP A 1 119 ? -6.988 6.683 14.922 1.00 98.25 119 ASP A O 1
ATOM 977 N N . ALA A 1 120 ? -7.969 6.358 16.906 1.00 98.44 120 ALA A N 1
ATOM 978 C CA . ALA A 1 120 ? -8.547 5.066 16.538 1.00 98.44 120 ALA A CA 1
ATOM 979 C C . ALA A 1 120 ? -9.506 5.197 15.339 1.00 98.44 120 ALA A C 1
ATOM 981 O O . ALA A 1 120 ? -9.455 4.399 14.402 1.00 98.44 120 ALA A O 1
ATOM 982 N N . ASP A 1 121 ? -10.344 6.235 15.337 1.00 98.25 121 ASP A N 1
ATOM 983 C CA . ASP A 1 121 ? -11.260 6.556 14.240 1.00 98.25 121 ASP A CA 1
ATOM 984 C C . ASP A 1 121 ? -10.513 6.945 12.949 1.00 98.25 121 ASP A C 1
ATOM 986 O O . ASP A 1 121 ? -10.874 6.497 11.855 1.00 98.25 121 ASP A O 1
ATOM 990 N N . PHE A 1 122 ? -9.407 7.691 13.063 1.00 98.25 122 PHE A N 1
ATOM 991 C CA . PHE A 1 122 ? -8.495 7.933 11.943 1.00 98.25 122 PHE A CA 1
ATOM 992 C C . PHE A 1 122 ? -7.938 6.620 11.374 1.00 98.25 122 PHE A C 1
ATOM 994 O O . PHE A 1 122 ? -8.118 6.347 10.184 1.00 98.25 122 PHE A O 1
ATOM 1001 N N . TRP A 1 123 ? -7.328 5.771 12.204 1.00 98.38 123 TRP A N 1
ATOM 1002 C CA . TRP A 1 123 ? -6.729 4.512 11.754 1.00 98.38 123 TRP A CA 1
ATOM 1003 C C . TRP A 1 123 ? -7.752 3.553 11.140 1.00 98.38 123 TRP A C 1
ATOM 1005 O O . TRP A 1 123 ? -7.454 2.910 10.133 1.00 98.38 123 TRP A O 1
ATOM 1015 N N . MET A 1 124 ? -8.978 3.508 11.662 1.00 98.50 124 MET A N 1
ATOM 1016 C CA . MET A 1 124 ? -10.074 2.732 11.076 1.00 98.50 124 MET A CA 1
ATOM 1017 C C . MET A 1 124 ? -10.424 3.189 9.651 1.00 98.50 124 MET A C 1
ATOM 1019 O O . MET A 1 124 ? -10.574 2.356 8.752 1.00 98.50 124 MET A O 1
ATOM 1023 N N . ARG A 1 125 ? -10.507 4.503 9.397 1.00 98.31 125 ARG A N 1
ATOM 1024 C CA . ARG A 1 125 ? -10.725 5.022 8.034 1.00 98.31 125 ARG A CA 1
ATOM 1025 C C . ARG A 1 125 ? -9.561 4.700 7.103 1.00 98.31 125 ARG A C 1
ATOM 1027 O O . ARG A 1 125 ? -9.788 4.275 5.971 1.00 98.31 125 ARG A O 1
ATOM 1034 N N . VAL A 1 126 ? -8.323 4.860 7.574 1.00 98.00 126 VAL A N 1
ATOM 1035 C CA . VAL A 1 126 ? -7.134 4.538 6.770 1.00 98.00 126 VAL A CA 1
ATOM 1036 C C . VAL A 1 126 ? -7.103 3.044 6.424 1.00 98.00 126 VAL A C 1
ATOM 1038 O O . VAL A 1 126 ? -6.798 2.697 5.281 1.00 98.00 126 VAL A O 1
ATOM 1041 N N . TYR A 1 127 ? -7.476 2.161 7.358 1.00 98.56 127 TYR A N 1
ATOM 1042 C CA . TYR A 1 127 ? -7.631 0.727 7.095 1.00 98.56 127 TYR A CA 1
ATOM 1043 C C . TYR A 1 127 ? -8.612 0.474 5.949 1.00 98.56 127 TYR A C 1
ATOM 1045 O O . TYR A 1 127 ? -8.255 -0.239 5.011 1.00 98.56 127 TYR A O 1
ATOM 1053 N N . SER A 1 128 ? -9.801 1.087 5.977 1.00 98.31 128 SER A N 1
ATOM 1054 C CA . SER A 1 128 ? -10.805 0.911 4.919 1.00 98.31 128 SER A CA 1
ATOM 1055 C C . SER A 1 128 ? -10.254 1.285 3.542 1.00 98.31 128 SER A C 1
ATOM 1057 O O . SER A 1 128 ? -10.317 0.481 2.614 1.00 98.31 128 SER A O 1
ATOM 1059 N N . VAL A 1 129 ? -9.622 2.454 3.411 1.00 98.00 129 VAL A N 1
ATOM 1060 C CA . VAL A 1 129 ? -9.057 2.908 2.128 1.00 98.00 129 VAL A CA 1
ATOM 1061 C C . VAL A 1 129 ? -7.943 1.974 1.642 1.00 98.00 129 VAL A C 1
ATOM 1063 O O . VAL A 1 129 ? -7.935 1.542 0.485 1.00 98.00 129 VAL A O 1
ATOM 1066 N N . ARG A 1 130 ? -6.989 1.626 2.517 1.00 97.12 130 ARG A N 1
ATOM 1067 C CA . ARG A 1 130 ? -5.815 0.837 2.109 1.00 97.12 130 ARG A CA 1
ATOM 1068 C C . ARG A 1 130 ? -6.152 -0.625 1.827 1.00 97.12 130 ARG A C 1
ATOM 1070 O O . ARG A 1 130 ? -5.601 -1.193 0.890 1.00 97.12 130 ARG A O 1
ATOM 1077 N N . SER A 1 131 ? -7.059 -1.232 2.582 1.00 97.50 131 SER A N 1
ATOM 1078 C CA . SER A 1 131 ? -7.477 -2.619 2.347 1.00 97.50 131 SER A CA 1
ATOM 1079 C C . SER A 1 131 ? -8.348 -2.757 1.094 1.00 97.50 131 SER A C 1
ATOM 1081 O O . SER A 1 131 ? -8.116 -3.678 0.310 1.00 97.50 131 SER A O 1
ATOM 1083 N N . ASN A 1 132 ? -9.255 -1.807 0.823 1.00 97.69 132 ASN A N 1
ATOM 1084 C CA . ASN A 1 132 ? -10.025 -1.779 -0.428 1.00 97.69 132 ASN A CA 1
ATOM 1085 C C . ASN A 1 132 ? -9.119 -1.670 -1.659 1.00 97.69 132 ASN A C 1
ATOM 1087 O O . ASN A 1 132 ? -9.353 -2.344 -2.656 1.00 97.69 132 ASN A O 1
ATOM 1091 N N . THR A 1 133 ? -8.025 -0.908 -1.570 1.00 95.75 133 THR A N 1
ATOM 1092 C CA . THR A 1 133 ? -7.069 -0.758 -2.685 1.00 95.75 133 THR A CA 1
ATOM 1093 C C . THR A 1 133 ? -6.470 -2.090 -3.166 1.00 95.75 133 THR A C 1
ATOM 1095 O O . THR A 1 133 ? -6.027 -2.191 -4.310 1.00 95.75 133 THR A O 1
ATOM 1098 N N . ILE A 1 134 ? -6.441 -3.112 -2.307 1.00 96.00 134 ILE A N 1
ATOM 1099 C CA . ILE A 1 134 ? -5.925 -4.452 -2.625 1.00 96.00 134 ILE A CA 1
ATOM 1100 C C . ILE A 1 134 ? -6.988 -5.550 -2.514 1.00 96.00 134 ILE A C 1
ATOM 1102 O O . ILE A 1 134 ? -6.626 -6.721 -2.389 1.00 96.00 134 ILE A O 1
ATOM 1106 N N . ASN A 1 135 ? -8.277 -5.190 -2.542 1.00 96.44 135 ASN A N 1
ATOM 1107 C CA . ASN A 1 135 ? -9.406 -6.116 -2.392 1.00 96.44 135 ASN A CA 1
ATOM 1108 C C . ASN A 1 135 ? -9.297 -7.009 -1.139 1.00 96.44 135 ASN A C 1
ATOM 1110 O O . ASN A 1 135 ? -9.622 -8.192 -1.175 1.00 96.44 135 ASN A O 1
ATOM 1114 N N . ALA A 1 136 ? -8.788 -6.452 -0.038 1.00 95.31 136 ALA A N 1
ATOM 1115 C CA . ALA A 1 136 ? -8.586 -7.148 1.235 1.00 95.31 136 ALA A CA 1
ATOM 1116 C C . ALA A 1 136 ? -9.419 -6.543 2.377 1.00 95.31 136 ALA A C 1
ATOM 1118 O O . ALA A 1 136 ? -9.087 -6.730 3.545 1.00 95.31 136 ALA A O 1
ATOM 1119 N N . PHE A 1 137 ? -10.445 -5.753 2.051 1.00 97.88 137 PHE A N 1
ATOM 1120 C CA . PHE A 1 137 ? -11.320 -5.152 3.051 1.00 97.88 137 PHE A CA 1
ATOM 1121 C C . PHE A 1 137 ? -12.207 -6.221 3.698 1.00 97.88 137 PHE A C 1
ATOM 1123 O O . PHE A 1 137 ? -12.934 -6.936 3.014 1.00 97.88 137 PHE A O 1
ATOM 1130 N N . ASP A 1 138 ? -12.146 -6.301 5.024 1.00 98.06 138 ASP A N 1
ATOM 1131 C CA . ASP A 1 138 ? -13.020 -7.133 5.851 1.00 98.06 138 ASP A CA 1
ATOM 1132 C C . ASP A 1 138 ? -14.027 -6.237 6.590 1.00 98.06 138 ASP A C 1
ATOM 1134 O O . ASP A 1 138 ? -13.652 -5.460 7.480 1.00 98.06 138 ASP A O 1
ATOM 1138 N N . GLN A 1 139 ? -15.302 -6.358 6.204 1.00 98.25 139 GLN A N 1
ATOM 1139 C CA . GLN A 1 139 ? -16.427 -5.623 6.786 1.00 98.25 139 GLN A CA 1
ATOM 1140 C C . GLN A 1 139 ? -16.646 -5.984 8.262 1.00 98.25 139 GLN A C 1
ATOM 1142 O O . GLN A 1 139 ? -16.835 -5.096 9.091 1.00 98.25 139 GLN A O 1
ATOM 1147 N N . ALA A 1 140 ? -16.550 -7.266 8.621 1.00 98.44 140 ALA A N 1
ATOM 1148 C CA . ALA A 1 140 ? -16.756 -7.708 9.996 1.00 98.44 140 ALA A CA 1
ATOM 1149 C C . ALA A 1 140 ? -15.653 -7.175 10.923 1.00 98.44 140 ALA A C 1
ATOM 1151 O O . ALA A 1 140 ? -15.921 -6.812 12.072 1.00 98.44 140 ALA A O 1
ATOM 1152 N N . LEU A 1 141 ? -14.411 -7.088 10.434 1.00 98.38 141 LEU A N 1
ATOM 1153 C CA . LEU A 1 141 ? -13.332 -6.422 11.164 1.00 98.38 141 LEU A CA 1
ATOM 1154 C C . LEU A 1 141 ? -13.604 -4.922 11.326 1.00 98.38 141 LEU A C 1
ATOM 1156 O O . LEU A 1 141 ? -13.431 -4.392 12.423 1.00 98.38 141 LEU A O 1
ATOM 1160 N N . TYR A 1 142 ? -14.050 -4.247 10.266 1.00 98.50 142 TYR A N 1
ATOM 1161 C CA . TYR A 1 142 ? -14.371 -2.820 10.310 1.00 98.50 142 TYR A CA 1
ATOM 1162 C C . TYR A 1 142 ? -15.458 -2.505 11.351 1.00 98.50 142 TYR A C 1
ATOM 1164 O O . TYR A 1 142 ? -15.303 -1.588 12.161 1.00 98.50 142 TYR A O 1
ATOM 1172 N N . ASP A 1 143 ? -16.517 -3.312 11.402 1.00 98.56 143 ASP A N 1
ATOM 1173 C CA . ASP A 1 143 ? -17.602 -3.143 12.372 1.00 98.56 143 ASP A CA 1
ATOM 1174 C C . ASP A 1 143 ? -17.134 -3.391 13.812 1.00 98.56 143 ASP A C 1
ATOM 1176 O O . ASP A 1 143 ? -17.497 -2.641 14.725 1.00 98.56 143 ASP A O 1
ATOM 1180 N N . LYS A 1 144 ? -16.243 -4.371 14.024 1.00 98.44 144 LYS A N 1
ATOM 1181 C CA . LYS A 1 144 ? -15.581 -4.580 15.323 1.00 98.44 144 LYS A CA 1
ATOM 1182 C C . LYS A 1 144 ? -14.750 -3.367 15.737 1.00 98.44 144 LYS A C 1
ATOM 1184 O O . LYS A 1 144 ? -14.859 -2.932 16.881 1.00 98.44 144 LYS A O 1
ATOM 1189 N N . MET A 1 145 ? -13.963 -2.791 14.824 1.00 98.50 145 MET A N 1
ATOM 1190 C CA . MET A 1 145 ? -13.183 -1.576 15.095 1.00 98.50 145 MET A CA 1
ATOM 1191 C C . MET A 1 145 ? -14.099 -0.417 15.510 1.00 98.50 145 MET A C 1
ATOM 1193 O O . MET A 1 145 ? -13.851 0.243 16.522 1.00 98.50 145 MET A O 1
ATOM 1197 N N . LYS A 1 146 ? -15.206 -0.217 14.785 1.00 98.38 146 LYS A N 1
ATOM 1198 C CA . LYS A 1 146 ? -16.209 0.806 15.101 1.00 98.38 146 LYS A CA 1
ATOM 1199 C C . LYS A 1 146 ? -16.796 0.609 16.500 1.00 98.38 146 LYS A C 1
ATOM 1201 O O . LYS A 1 146 ? -16.874 1.571 17.263 1.00 98.38 146 LYS A O 1
ATOM 1206 N N . ALA A 1 147 ? -17.161 -0.621 16.860 1.00 98.25 147 ALA A N 1
ATOM 1207 C CA . ALA A 1 147 ? -17.673 -0.946 18.190 1.00 98.25 147 ALA A CA 1
ATOM 1208 C C . ALA A 1 147 ? -16.632 -0.691 19.296 1.00 98.25 147 ALA A C 1
ATOM 1210 O O . ALA A 1 147 ? -16.966 -0.093 20.319 1.00 98.25 147 ALA A O 1
ATOM 1211 N N . SER A 1 148 ? -15.362 -1.060 19.079 1.00 98.00 148 SER A N 1
ATOM 1212 C CA . SER A 1 148 ? -14.276 -0.787 20.033 1.00 98.00 148 SER A CA 1
ATOM 1213 C C . SER A 1 148 ? -14.093 0.709 20.296 1.00 98.00 148 SER A C 1
ATOM 1215 O O . SER A 1 148 ? -13.952 1.105 21.450 1.00 98.00 148 SER A O 1
ATOM 1217 N N . ILE A 1 149 ? -14.161 1.550 19.256 1.00 98.06 149 ILE A N 1
ATOM 1218 C CA . ILE A 1 149 ? -14.084 3.012 19.407 1.00 98.06 149 ILE A CA 1
ATOM 1219 C C . ILE A 1 149 ? -15.242 3.534 20.267 1.00 98.06 149 ILE A C 1
ATOM 1221 O O . ILE A 1 149 ? -15.032 4.381 21.132 1.00 98.06 149 ILE A O 1
ATOM 1225 N N . GLN A 1 150 ? -16.468 3.046 20.053 1.00 97.31 150 GLN A N 1
ATOM 1226 C CA . GLN A 1 150 ? -17.620 3.471 20.859 1.00 97.31 150 GLN A CA 1
ATOM 1227 C C . GLN A 1 150 ? -17.492 3.050 22.327 1.00 97.31 150 GLN A C 1
ATOM 1229 O O . GLN A 1 150 ? -17.951 3.769 23.210 1.00 97.31 150 GLN A O 1
ATOM 1234 N N . GLY A 1 151 ? -16.833 1.921 22.597 1.00 96.81 151 GLY A N 1
ATOM 1235 C CA . GLY A 1 151 ? -16.562 1.456 23.956 1.00 96.81 151 GLY A CA 1
ATOM 1236 C C . GLY A 1 151 ? -15.650 2.385 24.762 1.00 96.81 151 GLY A C 1
ATOM 1237 O O . GLY A 1 151 ? -15.839 2.500 25.967 1.00 96.81 151 GLY A O 1
ATOM 1238 N N . ILE A 1 152 ? -14.704 3.070 24.111 1.00 96.00 152 ILE A N 1
ATOM 1239 C CA . ILE A 1 152 ? -13.728 3.961 24.771 1.00 96.00 152 ILE A CA 1
ATOM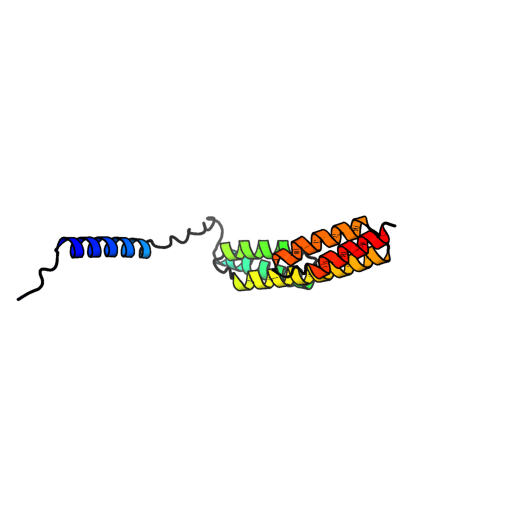 1240 C C . ILE A 1 152 ? -14.116 5.447 24.749 1.00 96.00 152 ILE A C 1
ATOM 1242 O O . ILE A 1 152 ? -13.402 6.267 25.314 1.00 96.00 152 ILE A O 1
ATOM 1246 N N . LYS A 1 153 ? -15.210 5.810 24.064 1.00 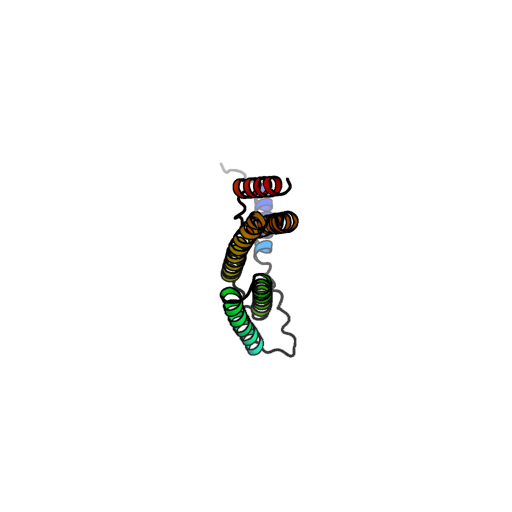88.44 153 LYS A N 1
ATOM 1247 C CA . LYS A 1 153 ? -15.772 7.175 24.067 1.00 88.44 153 LYS A CA 1
ATOM 1248 C C . LYS A 1 153 ? -16.615 7.480 25.311 1.00 88.44 153 LYS A C 1
ATOM 1250 O O . LYS A 1 153 ? -17.003 8.630 25.489 1.00 88.44 153 LYS A O 1
ATOM 1255 N N . LYS A 1 154 ? -16.940 6.449 26.090 1.00 63.56 154 LYS A N 1
ATOM 1256 C CA . LYS A 1 154 ? -17.660 6.536 27.362 1.00 63.56 154 LYS A CA 1
ATOM 1257 C C . LYS A 1 154 ? -16.696 6.890 28.484 1.00 63.56 154 LYS A C 1
ATOM 1259 O O . LYS A 1 154 ? -17.121 7.674 29.353 1.00 63.56 154 LYS A O 1
#